Protein AF-A0A2E1VMT3-F1 (afdb_monomer_lite)

Sequence (74 aa):
KPISYEDLCHKIPRKIGSRSTILNSLNNAVSREYFIKESVDYDKRIKIYKLSSNFQKVMIEWINELKKVTSEIK

pLDDT: mean 91.8, std 5.63, range [54.94, 96.88]

Structure (mmCIF, N/CA/C/O backbone):
data_AF-A0A2E1VMT3-F1
#
_entry.id   AF-A0A2E1VMT3-F1
#
loop_
_atom_site.group_PDB
_atom_site.id
_atom_site.type_symbol
_atom_site.label_atom_id
_atom_site.label_alt_id
_atom_site.label_comp_id
_atom_site.label_asym_id
_atom_site.label_entity_id
_atom_site.label_seq_id
_atom_site.pdbx_PDB_ins_code
_atom_site.Cartn_x
_atom_site.Cartn_y
_atom_site.Cartn_z
_atom_site.occupancy
_atom_site.B_iso_or_equiv
_atom_site.auth_seq_id
_atom_site.auth_comp_id
_atom_site.auth_asym_id
_atom_site.auth_atom_id
_atom_site.pdbx_PDB_model_num
ATOM 1 N N . LYS A 1 1 ? 9.040 6.037 5.234 1.00 80.31 1 LYS A N 1
ATOM 2 C CA . LYS A 1 1 ? 10.073 4.991 5.023 1.00 80.31 1 LYS A CA 1
ATOM 3 C C . LYS A 1 1 ? 9.593 4.053 3.917 1.00 80.31 1 LYS A C 1
ATOM 5 O O . LYS A 1 1 ? 8.408 3.739 3.941 1.00 80.31 1 LYS A O 1
ATOM 10 N N . PRO A 1 2 ? 10.449 3.650 2.965 1.00 87.44 2 PRO A N 1
ATOM 11 C CA . PRO A 1 2 ? 10.081 2.702 1.913 1.00 87.44 2 PRO A CA 1
ATOM 12 C C . PRO A 1 2 ? 9.857 1.306 2.501 1.00 87.44 2 PRO A C 1
ATOM 14 O O . PRO A 1 2 ? 10.524 0.945 3.472 1.00 87.44 2 PRO A O 1
ATOM 17 N N . ILE A 1 3 ? 8.932 0.536 1.933 1.00 94.00 3 ILE A N 1
ATOM 18 C CA . ILE A 1 3 ? 8.630 -0.833 2.376 1.00 94.00 3 ILE A CA 1
ATOM 19 C C . ILE A 1 3 ? 8.468 -1.765 1.176 1.00 94.00 3 ILE A C 1
ATOM 21 O O . ILE A 1 3 ? 7.908 -1.356 0.159 1.00 94.00 3 ILE A O 1
ATOM 25 N N . SER A 1 4 ? 8.975 -2.996 1.272 1.00 94.69 4 SER A N 1
ATOM 26 C CA . SER A 1 4 ? 8.816 -3.992 0.209 1.00 94.69 4 SER A CA 1
ATOM 27 C C . SER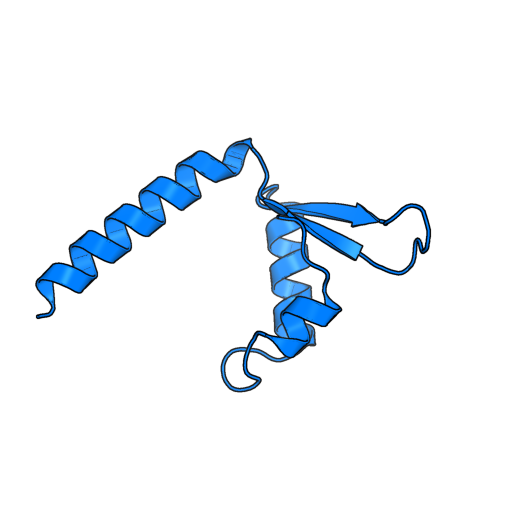 A 1 4 ? 7.433 -4.652 0.240 1.00 94.69 4 SER A C 1
ATOM 29 O O . SER A 1 4 ? 6.731 -4.635 1.258 1.00 94.69 4 SER A O 1
ATOM 31 N N . TYR A 1 5 ? 7.030 -5.253 -0.881 1.00 93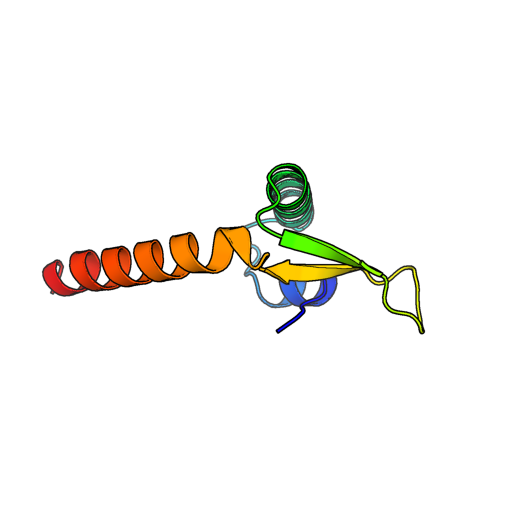.38 5 TYR A N 1
ATOM 32 C CA . TYR A 1 5 ? 5.820 -6.080 -0.937 1.00 93.38 5 TYR A CA 1
ATOM 33 C C . TYR A 1 5 ? 5.906 -7.273 0.026 1.00 93.38 5 TYR A C 1
ATOM 35 O O . TYR A 1 5 ? 4.936 -7.603 0.712 1.00 93.38 5 TYR A O 1
ATOM 43 N N . GLU A 1 6 ? 7.078 -7.891 0.111 1.00 92.25 6 GLU A N 1
ATOM 44 C CA . GLU A 1 6 ? 7.364 -9.021 0.981 1.00 92.25 6 GLU A CA 1
ATOM 45 C C . GLU A 1 6 ? 7.201 -8.615 2.446 1.00 92.25 6 GLU A C 1
ATOM 47 O O . GLU A 1 6 ? 6.500 -9.300 3.190 1.00 92.25 6 GLU A O 1
ATOM 52 N N . ASP A 1 7 ? 7.756 -7.473 2.857 1.00 93.94 7 ASP A N 1
ATOM 53 C CA . ASP A 1 7 ? 7.593 -6.949 4.219 1.00 93.94 7 ASP A CA 1
ATOM 54 C C . ASP A 1 7 ? 6.125 -6.682 4.556 1.00 93.94 7 ASP A C 1
ATOM 56 O O . ASP A 1 7 ? 5.673 -6.990 5.660 1.00 93.94 7 ASP A O 1
ATOM 60 N N . LEU A 1 8 ? 5.362 -6.116 3.614 1.00 93.88 8 LEU A N 1
ATOM 61 C CA . LEU A 1 8 ? 3.928 -5.882 3.793 1.00 93.88 8 LEU A CA 1
ATOM 62 C C . LEU A 1 8 ? 3.173 -7.198 3.987 1.00 93.88 8 LEU A C 1
ATOM 64 O O . LEU A 1 8 ? 2.367 -7.308 4.908 1.00 93.88 8 LEU A O 1
ATOM 68 N N . CYS A 1 9 ? 3.477 -8.216 3.180 1.00 93.38 9 CYS A N 1
ATOM 69 C CA . CYS A 1 9 ? 2.872 -9.540 3.305 1.00 93.38 9 CYS A CA 1
ATOM 70 C C . CYS A 1 9 ? 3.212 -10.246 4.624 1.00 93.38 9 CYS A C 1
ATOM 72 O O . CYS A 1 9 ? 2.431 -11.085 5.069 1.00 93.38 9 CYS A O 1
ATOM 74 N N . HIS A 1 10 ? 4.364 -9.947 5.230 1.00 94.31 10 HIS A N 1
ATOM 75 C CA . HIS A 1 10 ? 4.734 -10.479 6.543 1.00 94.31 10 HIS A CA 1
ATOM 76 C C . HIS A 1 10 ? 4.082 -9.705 7.694 1.00 94.31 10 HIS A C 1
ATOM 78 O O . HIS A 1 10 ? 3.719 -10.306 8.702 1.00 94.31 10 HIS A O 1
ATOM 84 N N . LYS A 1 11 ? 3.925 -8.382 7.559 1.00 94.12 11 LYS A N 1
ATOM 85 C CA . LYS A 1 11 ? 3.373 -7.517 8.616 1.00 94.12 11 LYS A CA 1
ATOM 86 C C . LYS A 1 11 ? 1.852 -7.517 8.675 1.00 94.12 11 LYS A C 1
ATOM 88 O O . LYS A 1 11 ? 1.299 -7.367 9.760 1.00 94.12 11 LYS A O 1
ATOM 93 N N . ILE A 1 12 ? 1.175 -7.640 7.534 1.00 93.25 12 ILE A N 1
ATOM 94 C CA . ILE A 1 12 ? -0.287 -7.644 7.470 1.00 93.25 12 ILE A CA 1
ATOM 95 C C . ILE A 1 12 ? -0.780 -9.057 7.813 1.00 93.25 12 ILE A C 1
ATOM 97 O O . ILE A 1 12 ? -0.480 -10.005 7.084 1.00 93.25 12 ILE A O 1
ATOM 101 N N . PRO A 1 13 ? -1.553 -9.235 8.900 1.00 93.25 13 PRO A N 1
ATOM 102 C CA . PRO A 1 13 ? -2.109 -10.535 9.244 1.00 93.25 13 PRO A CA 1
ATOM 103 C C . PRO A 1 13 ? -2.998 -11.075 8.121 1.00 93.25 13 PRO A C 1
ATOM 105 O O . PRO A 1 13 ? -3.837 -10.352 7.584 1.00 93.25 13 PRO A O 1
ATOM 108 N N . ARG A 1 14 ? -2.907 -12.381 7.840 1.00 90.88 14 ARG A N 1
ATOM 109 C CA . ARG A 1 14 ? -3.709 -13.039 6.787 1.00 90.88 14 ARG A CA 1
ATOM 110 C C . ARG A 1 14 ? -5.222 -12.884 6.960 1.00 90.88 14 ARG A C 1
ATOM 112 O O . ARG A 1 14 ? -5.945 -12.941 5.975 1.00 90.88 14 ARG A O 1
ATOM 119 N N . LYS A 1 15 ? -5.689 -12.667 8.195 1.00 92.69 15 LYS A N 1
ATOM 120 C CA . LYS A 1 15 ? -7.098 -12.373 8.503 1.00 92.69 15 LYS A CA 1
ATOM 121 C C . LYS A 1 15 ? -7.588 -11.030 7.944 1.00 92.69 15 LYS A C 1
ATOM 123 O O . LYS A 1 15 ? -8.787 -10.856 7.796 1.00 92.69 15 LYS A O 1
ATOM 128 N N . ILE A 1 16 ? -6.681 -10.085 7.678 1.00 90.12 16 ILE A N 1
ATOM 129 C CA . ILE A 1 16 ? -7.002 -8.755 7.134 1.00 90.12 16 ILE A CA 1
ATOM 130 C C . ILE A 1 16 ? -6.947 -8.775 5.606 1.00 90.12 16 ILE A C 1
ATOM 132 O O . ILE A 1 16 ? -7.781 -8.165 4.945 1.00 90.12 16 ILE A O 1
ATOM 136 N N . GLY A 1 17 ? -5.974 -9.477 5.027 1.00 90.19 17 GLY A N 1
ATOM 137 C CA . GLY A 1 17 ? -5.835 -9.551 3.580 1.00 90.19 17 GLY A CA 1
ATOM 138 C C . GLY A 1 17 ? -4.892 -10.657 3.137 1.00 90.19 17 GLY A C 1
ATOM 139 O O . GLY A 1 17 ? -3.881 -10.943 3.781 1.00 90.19 17 GLY A O 1
ATOM 140 N N . SER A 1 18 ? -5.226 -11.275 2.006 1.00 95.19 18 SER A N 1
ATOM 141 C CA . SER A 1 18 ? -4.347 -12.233 1.340 1.00 95.19 18 SER A CA 1
ATOM 142 C C . SER A 1 18 ? -3.226 -11.514 0.577 1.00 95.19 18 SER A C 1
ATOM 144 O O . SER A 1 18 ? -3.298 -10.312 0.320 1.00 95.19 18 SER A O 1
ATOM 146 N N . ARG A 1 19 ? -2.201 -12.259 0.150 1.00 95.00 19 ARG A N 1
ATOM 147 C CA . ARG A 1 19 ? -1.109 -11.718 -0.678 1.00 95.00 19 ARG A CA 1
ATOM 148 C C . ARG A 1 19 ? -1.616 -11.070 -1.972 1.00 95.00 19 ARG A C 1
ATOM 150 O O . ARG A 1 19 ? -1.183 -9.974 -2.313 1.00 95.00 19 ARG A O 1
ATOM 157 N N . SER A 1 20 ? -2.571 -11.705 -2.654 1.00 95.62 20 SER A N 1
ATOM 158 C CA . SER A 1 20 ? -3.168 -11.149 -3.875 1.00 95.62 20 SER A CA 1
ATOM 159 C C . SER A 1 20 ? -3.975 -9.886 -3.582 1.00 95.62 20 SER A C 1
ATOM 161 O O . SER A 1 20 ? -3.874 -8.917 -4.327 1.00 95.62 20 SER A O 1
ATOM 163 N N . THR A 1 21 ? -4.706 -9.852 -2.464 1.00 96.12 21 THR A N 1
ATOM 164 C CA . THR A 1 21 ? -5.410 -8.646 -2.008 1.00 96.12 21 THR A CA 1
ATOM 165 C C . THR A 1 21 ? -4.432 -7.498 -1.764 1.00 96.12 21 THR A C 1
ATOM 167 O O . THR A 1 21 ? -4.643 -6.405 -2.279 1.00 96.12 21 THR A O 1
ATOM 170 N N . ILE A 1 22 ? -3.334 -7.745 -1.042 1.00 95.50 22 ILE A N 1
ATOM 171 C CA . ILE A 1 22 ? -2.295 -6.739 -0.775 1.00 95.50 22 ILE A CA 1
ATOM 172 C C . ILE A 1 22 ? -1.704 -6.221 -2.092 1.00 95.50 22 ILE A C 1
ATOM 174 O O . ILE A 1 22 ? -1.598 -5.011 -2.281 1.00 95.50 22 ILE A O 1
ATOM 178 N N . LEU A 1 23 ? -1.364 -7.118 -3.022 1.00 94.56 23 LEU A N 1
ATOM 179 C CA . LEU A 1 23 ? -0.803 -6.743 -4.318 1.00 94.56 23 LEU A CA 1
ATOM 180 C C . LEU A 1 23 ? -1.774 -5.890 -5.146 1.00 94.56 23 LEU A C 1
ATOM 182 O O . LEU A 1 23 ? -1.375 -4.860 -5.688 1.00 94.56 23 LEU A O 1
ATOM 186 N N . ASN A 1 24 ? -3.043 -6.288 -5.220 1.00 96.31 24 ASN A N 1
ATOM 187 C CA . ASN A 1 24 ? -4.064 -5.556 -5.967 1.00 96.31 24 ASN A CA 1
ATOM 188 C C . ASN A 1 24 ? -4.304 -4.165 -5.372 1.00 96.31 24 ASN A C 1
ATOM 190 O O . ASN A 1 24 ? -4.360 -3.186 -6.116 1.00 96.31 24 ASN A O 1
ATOM 194 N N . SER A 1 25 ? -4.362 -4.058 -4.042 1.00 95.62 25 SER A N 1
ATOM 195 C CA . SER A 1 25 ? -4.480 -2.772 -3.349 1.00 95.62 25 SER A CA 1
ATOM 196 C C . SER A 1 25 ? -3.274 -1.869 -3.606 1.00 95.62 25 SER A C 1
ATOM 198 O O . SER A 1 25 ? -3.451 -0.685 -3.878 1.00 95.62 25 SER A O 1
ATOM 200 N N . LEU A 1 26 ? -2.053 -2.414 -3.585 1.00 94.94 26 LEU A N 1
ATOM 201 C CA . LEU A 1 26 ? -0.843 -1.653 -3.909 1.00 94.94 26 LEU A CA 1
ATOM 202 C C . LEU A 1 26 ? -0.848 -1.170 -5.358 1.00 94.94 26 LEU A C 1
ATOM 204 O O . LEU A 1 26 ? -0.563 -0.003 -5.605 1.00 94.94 26 LEU A O 1
ATOM 208 N N . ASN A 1 27 ? -1.205 -2.031 -6.312 1.00 95.75 27 ASN A N 1
ATOM 209 C CA . ASN A 1 27 ? -1.300 -1.643 -7.719 1.00 95.75 27 ASN A CA 1
ATOM 210 C C . ASN A 1 27 ? -2.345 -0.537 -7.920 1.00 95.75 27 ASN A C 1
ATOM 212 O O . ASN A 1 27 ? -2.073 0.434 -8.624 1.00 95.75 27 ASN A O 1
ATOM 216 N N . ASN A 1 28 ? -3.504 -0.636 -7.259 1.00 96.88 28 ASN A N 1
ATOM 217 C CA . ASN A 1 28 ? -4.522 0.407 -7.317 1.00 96.88 28 ASN A CA 1
ATOM 218 C C . ASN A 1 28 ? -4.022 1.724 -6.709 1.00 96.88 28 ASN A C 1
ATOM 220 O O . ASN A 1 28 ? -4.148 2.778 -7.324 1.00 96.88 28 ASN A O 1
ATOM 224 N N . ALA A 1 29 ? -3.395 1.672 -5.539 1.00 94.75 29 ALA A N 1
ATOM 225 C CA . ALA A 1 29 ? -2.883 2.862 -4.874 1.00 94.75 29 ALA A CA 1
ATOM 226 C C . ALA A 1 29 ? -1.735 3.530 -5.656 1.00 94.75 29 ALA A C 1
ATOM 228 O O . ALA A 1 29 ? -1.641 4.753 -5.672 1.00 94.75 29 ALA A O 1
ATOM 229 N N . VAL A 1 30 ? -0.907 2.751 -6.360 1.00 95.69 30 VAL A N 1
ATOM 230 C CA . VAL A 1 30 ? 0.102 3.278 -7.295 1.00 95.69 30 VAL A CA 1
ATOM 231 C C . VAL A 1 30 ? -0.557 3.915 -8.518 1.00 95.69 30 VAL A C 1
ATOM 233 O O . VAL A 1 30 ? -0.176 5.017 -8.890 1.00 95.69 30 VAL A O 1
ATOM 236 N N . SER A 1 31 ? -1.584 3.287 -9.108 1.00 96.25 31 SER A N 1
ATOM 237 C CA . SER A 1 31 ? -2.325 3.878 -10.241 1.00 96.25 31 SER A CA 1
ATOM 238 C C . SER A 1 31 ? -3.037 5.187 -9.893 1.00 96.25 31 SER A C 1
ATOM 240 O O . SER A 1 31 ? -3.324 5.987 -10.774 1.00 96.25 31 SER A O 1
ATOM 242 N N . ARG A 1 32 ? -3.314 5.403 -8.604 1.00 94.81 32 ARG A N 1
ATOM 243 C CA . ARG A 1 32 ? -3.907 6.628 -8.060 1.00 94.81 32 ARG A CA 1
ATOM 244 C C . ARG A 1 32 ? -2.864 7.614 -7.533 1.00 94.81 32 ARG A C 1
ATOM 246 O O . ARG A 1 32 ? -3.234 8.596 -6.902 1.00 94.81 32 ARG A O 1
ATOM 253 N N . GLU A 1 33 ? -1.579 7.326 -7.733 1.00 93.75 33 GLU A N 1
ATOM 254 C CA . GLU A 1 33 ? -0.455 8.159 -7.290 1.00 93.75 33 GLU A CA 1
ATOM 255 C C . GLU A 1 33 ? -0.390 8.378 -5.765 1.00 93.75 33 GLU A C 1
ATOM 257 O O . GLU A 1 33 ? 0.271 9.296 -5.277 1.00 93.75 33 GLU A O 1
ATOM 262 N N . TYR A 1 34 ? -1.030 7.510 -4.974 1.00 94.19 34 TYR A N 1
ATOM 263 C CA . TYR A 1 34 ? -0.926 7.529 -3.509 1.00 94.19 34 TYR A CA 1
ATOM 264 C C . TYR A 1 34 ? 0.429 6.991 -3.051 1.00 94.19 34 TYR A C 1
ATOM 266 O O . TYR A 1 34 ? 1.022 7.485 -2.090 1.00 94.19 34 TYR A O 1
ATOM 274 N N . PHE A 1 35 ? 0.940 5.985 -3.765 1.00 95.00 35 PHE A N 1
ATOM 275 C CA . PHE A 1 35 ? 2.269 5.431 -3.553 1.00 95.00 35 PHE A CA 1
ATOM 276 C C . PHE A 1 35 ? 3.106 5.496 -4.825 1.00 95.00 35 PHE A C 1
ATOM 278 O O . PHE A 1 35 ? 2.619 5.270 -5.928 1.00 95.00 35 PHE A O 1
ATOM 285 N N . ILE A 1 36 ? 4.399 5.720 -4.638 1.00 94.69 36 ILE A N 1
ATOM 286 C CA . ILE A 1 36 ? 5.428 5.602 -5.662 1.00 94.69 36 ILE A CA 1
ATOM 287 C C . ILE A 1 36 ? 6.027 4.202 -5.545 1.00 94.69 36 ILE A C 1
ATOM 289 O O . ILE A 1 36 ? 6.459 3.793 -4.461 1.00 94.69 36 ILE A O 1
ATOM 293 N N . LYS A 1 37 ? 6.027 3.462 -6.656 1.00 94.69 37 LYS A N 1
ATOM 294 C CA . LYS A 1 37 ? 6.627 2.129 -6.766 1.00 94.69 37 LYS A CA 1
ATOM 295 C C . LYS A 1 37 ? 7.983 2.239 -7.444 1.00 94.69 37 LYS A C 1
ATOM 297 O O . LYS A 1 37 ? 8.065 2.657 -8.593 1.00 94.69 37 LYS A O 1
ATOM 302 N N . GLU A 1 38 ? 9.024 1.793 -6.761 1.00 93.25 38 GLU A N 1
ATOM 303 C CA . GLU A 1 38 ? 10.394 1.810 -7.268 1.00 93.25 38 GLU A CA 1
ATOM 304 C C . GLU A 1 38 ? 11.011 0.415 -7.190 1.00 93.25 38 GLU A C 1
ATOM 306 O O . GLU A 1 38 ? 10.562 -0.452 -6.435 1.00 93.25 38 GLU A O 1
ATOM 311 N N . SER A 1 39 ? 12.045 0.196 -7.994 1.00 91.25 39 SER A N 1
ATOM 312 C CA . SER A 1 39 ? 12.903 -0.984 -7.867 1.00 91.25 39 SER A CA 1
ATOM 313 C C . SER A 1 39 ? 14.160 -0.571 -7.116 1.00 91.25 39 SER A C 1
ATOM 315 O O . SER A 1 39 ? 14.592 0.569 -7.253 1.00 91.25 39 SER A O 1
ATOM 317 N N . VAL A 1 40 ? 14.743 -1.472 -6.335 1.00 88.75 40 VAL A N 1
ATOM 318 C CA . VAL A 1 40 ? 16.037 -1.200 -5.693 1.00 88.75 40 VAL A CA 1
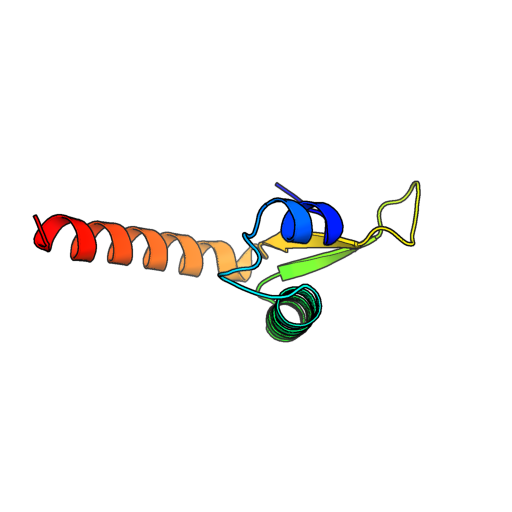ATOM 319 C C . VAL A 1 40 ? 17.184 -1.471 -6.667 1.00 88.75 40 VAL A C 1
ATOM 321 O O . VAL A 1 40 ? 17.092 -2.373 -7.503 1.00 88.75 40 VAL A O 1
ATOM 324 N N . ASP A 1 41 ? 18.269 -0.708 -6.548 1.00 87.12 41 ASP A N 1
ATOM 325 C CA . ASP A 1 41 ? 19.389 -0.763 -7.500 1.00 87.12 41 ASP A CA 1
ATOM 326 C C . ASP A 1 41 ? 20.143 -2.099 -7.471 1.00 87.12 41 ASP A C 1
ATOM 328 O O . ASP A 1 41 ? 20.611 -2.570 -8.505 1.00 87.12 41 ASP A O 1
ATOM 332 N N . TYR A 1 42 ? 20.220 -2.740 -6.300 1.00 88.75 42 TYR A N 1
ATOM 333 C CA . TYR A 1 42 ? 20.939 -4.004 -6.119 1.00 88.75 42 TYR A CA 1
ATOM 334 C C . TYR A 1 42 ? 20.135 -5.244 -6.555 1.00 88.75 42 TYR A C 1
ATOM 336 O O . TYR A 1 42 ? 20.728 -6.265 -6.888 1.00 88.75 42 TYR A O 1
ATOM 344 N N . ASP A 1 43 ? 18.798 -5.178 -6.566 1.00 87.00 43 ASP A N 1
ATOM 345 C CA . ASP A 1 43 ? 17.927 -6.251 -7.065 1.00 87.00 43 ASP A CA 1
ATOM 346 C C . ASP A 1 43 ? 16.616 -5.680 -7.623 1.00 87.00 43 ASP A C 1
ATOM 348 O O . ASP A 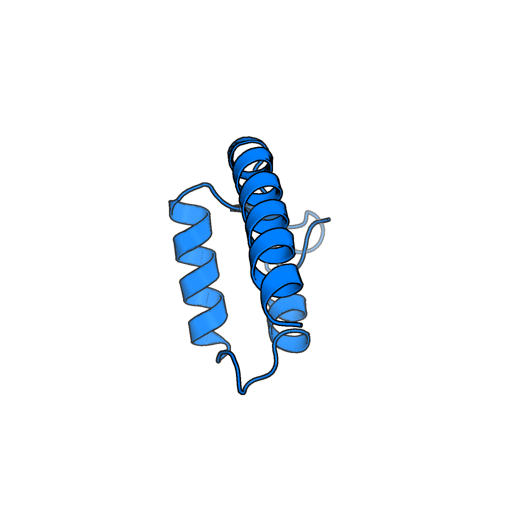1 43 ? 15.657 -5.392 -6.904 1.00 87.00 43 ASP A O 1
ATOM 352 N N . LYS A 1 44 ? 16.532 -5.587 -8.953 1.00 85.75 44 LYS A N 1
ATOM 353 C CA . LYS A 1 44 ? 15.371 -5.015 -9.653 1.00 85.75 44 LYS A CA 1
ATOM 354 C C . LYS A 1 44 ? 14.066 -5.802 -9.456 1.00 85.75 44 LYS A C 1
ATOM 356 O O . LYS A 1 44 ? 12.991 -5.287 -9.799 1.00 85.75 44 LYS A O 1
ATOM 361 N N . ARG A 1 45 ? 14.133 -7.038 -8.945 1.00 86.12 45 ARG A N 1
ATOM 362 C CA . ARG A 1 45 ? 12.956 -7.866 -8.635 1.00 86.12 45 ARG A CA 1
ATOM 363 C C . ARG A 1 45 ? 12.235 -7.359 -7.392 1.00 86.12 45 ARG A C 1
ATOM 365 O O . ARG A 1 45 ? 11.012 -7.459 -7.328 1.00 86.12 45 ARG A O 1
ATOM 372 N N . ILE A 1 46 ? 12.963 -6.757 -6.454 1.00 88.06 46 ILE A N 1
ATOM 373 C CA . ILE A 1 46 ? 12.385 -6.202 -5.233 1.00 88.06 46 ILE A CA 1
ATOM 374 C C . ILE A 1 46 ? 11.724 -4.866 -5.570 1.00 88.06 46 ILE A C 1
ATOM 376 O O . ILE A 1 46 ? 12.360 -3.935 -6.074 1.00 88.06 46 ILE A O 1
ATOM 380 N N . LYS A 1 47 ? 10.423 -4.777 -5.285 1.00 89.81 47 LYS A N 1
ATOM 381 C CA . LYS A 1 47 ? 9.642 -3.548 -5.438 1.00 89.81 47 LYS A CA 1
ATOM 382 C C . LYS A 1 47 ? 9.406 -2.923 -4.076 1.00 89.81 47 LYS A C 1
ATOM 384 O O . LYS A 1 47 ? 8.856 -3.569 -3.184 1.00 89.81 47 LYS A O 1
ATOM 389 N N . ILE A 1 48 ? 9.789 -1.660 -3.945 1.00 94.19 48 ILE A N 1
ATOM 390 C CA . ILE A 1 48 ? 9.545 -0.855 -2.753 1.00 94.19 48 ILE A CA 1
ATOM 391 C C . ILE A 1 48 ? 8.464 0.183 -3.030 1.00 94.19 48 ILE A C 1
ATOM 393 O O . ILE A 1 48 ? 8.352 0.712 -4.135 1.00 94.19 48 ILE A O 1
ATOM 397 N N . TYR A 1 49 ? 7.680 0.472 -2.000 1.00 95.12 49 TYR A N 1
ATOM 398 C CA . TYR A 1 49 ? 6.580 1.423 -2.042 1.00 95.12 49 TYR A CA 1
ATOM 399 C C . TYR A 1 49 ? 6.864 2.561 -1.067 1.00 95.12 49 TYR A C 1
ATOM 401 O O . TYR A 1 49 ? 7.239 2.330 0.090 1.00 95.12 49 TYR A O 1
ATOM 409 N N . LYS A 1 50 ? 6.702 3.797 -1.537 1.00 94.31 50 LYS A N 1
ATOM 410 C CA . LYS A 1 50 ? 6.872 5.030 -0.757 1.00 94.31 50 LYS A CA 1
ATOM 411 C C . LYS A 1 50 ? 5.606 5.866 -0.864 1.00 94.31 50 LYS A C 1
ATOM 413 O O . LYS A 1 50 ? 5.022 5.936 -1.938 1.00 94.31 50 LYS A O 1
ATOM 418 N N . LEU A 1 51 ? 5.181 6.491 0.232 1.00 93.56 51 LEU A N 1
ATOM 419 C CA . LEU A 1 51 ? 4.069 7.445 0.196 1.00 93.56 51 LEU A CA 1
ATOM 420 C C . LEU A 1 51 ? 4.445 8.611 -0.722 1.00 93.56 51 LEU A C 1
ATOM 422 O O . LEU A 1 51 ? 5.558 9.128 -0.605 1.00 93.56 51 LEU A O 1
ATOM 426 N N . SER A 1 52 ? 3.550 8.996 -1.629 1.00 92.94 52 SER A N 1
ATOM 427 C CA . SER A 1 52 ? 3.786 10.171 -2.461 1.00 92.94 52 SER A CA 1
ATOM 428 C C . SER A 1 52 ? 3.713 11.438 -1.610 1.00 92.94 52 SER A C 1
ATOM 430 O O . SER A 1 52 ? 2.918 11.538 -0.671 1.00 92.94 52 SER A O 1
ATOM 432 N N . SER A 1 53 ? 4.538 12.429 -1.943 1.00 88.31 53 SER A N 1
ATOM 433 C CA . SER A 1 53 ? 4.493 13.746 -1.298 1.00 88.31 53 SER A CA 1
ATOM 434 C C . SER A 1 53 ? 3.106 14.380 -1.420 1.00 88.31 53 SER A C 1
ATOM 436 O O . SER A 1 53 ? 2.613 14.982 -0.470 1.00 88.31 53 SER A O 1
ATOM 438 N N . ASN A 1 54 ? 2.452 14.176 -2.567 1.00 85.62 54 ASN A N 1
ATOM 439 C CA . ASN A 1 54 ? 1.135 14.730 -2.873 1.00 85.62 54 ASN A CA 1
ATOM 440 C C . ASN A 1 54 ? 0.052 14.181 -1.938 1.00 85.62 54 ASN A C 1
ATOM 442 O O . ASN A 1 54 ? -0.837 14.916 -1.517 1.00 85.62 54 ASN A O 1
ATOM 446 N N . PHE A 1 55 ? 0.145 12.903 -1.565 1.00 91.31 55 PHE A N 1
ATOM 447 C CA . 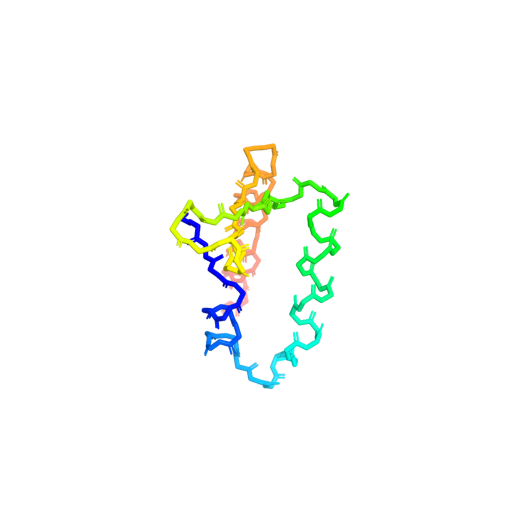PHE A 1 55 ? -0.854 12.258 -0.717 1.00 91.31 55 PHE A CA 1
ATOM 448 C C . PHE A 1 55 ? -0.533 12.340 0.783 1.00 91.31 55 PHE A C 1
ATOM 450 O O . PHE A 1 55 ? -1.368 12.019 1.629 1.00 91.31 55 PHE A O 1
ATOM 457 N N . GLN A 1 56 ? 0.662 12.812 1.147 1.00 91.62 56 GLN A N 1
ATOM 458 C CA . GLN A 1 56 ? 1.097 12.880 2.540 1.00 91.62 56 GLN A CA 1
ATOM 459 C C . GLN A 1 56 ? 0.196 13.770 3.404 1.00 91.62 56 GLN A C 1
ATOM 461 O O . GLN A 1 56 ? -0.118 13.395 4.533 1.00 91.62 56 GLN A O 1
ATOM 466 N N . LYS A 1 57 ? -0.250 14.918 2.878 1.00 90.88 57 LYS A N 1
ATOM 467 C CA . LYS A 1 57 ? -1.145 15.829 3.607 1.00 90.88 57 LYS A CA 1
ATOM 468 C C . LYS A 1 57 ? -2.493 15.169 3.911 1.00 90.88 57 LYS A C 1
ATOM 470 O O . LYS A 1 57 ? -2.919 15.170 5.062 1.00 90.88 57 LYS A O 1
ATOM 475 N N . VAL A 1 58 ? -3.085 14.520 2.907 1.00 92.56 58 VAL A N 1
ATOM 476 C CA . VAL A 1 58 ? -4.363 13.799 3.027 1.00 92.56 58 VAL A CA 1
ATOM 477 C C . VAL A 1 58 ? -4.276 12.695 4.085 1.00 92.56 58 VAL A C 1
ATOM 479 O O . VAL A 1 58 ? -5.161 12.558 4.923 1.00 92.56 58 VAL A O 1
ATOM 482 N N . MET A 1 59 ? -3.173 11.939 4.108 1.00 92.75 59 MET A N 1
ATOM 483 C CA . MET A 1 59 ? -2.960 10.900 5.121 1.00 92.75 59 MET A CA 1
ATOM 484 C C . MET A 1 59 ? -2.878 11.457 6.546 1.00 92.75 59 MET A C 1
ATOM 486 O O . MET A 1 59 ? -3.386 10.830 7.474 1.00 92.75 59 MET A O 1
ATOM 490 N N . ILE A 1 60 ? -2.229 12.608 6.737 1.00 92.94 60 ILE A N 1
ATOM 491 C CA . ILE A 1 60 ? -2.125 13.250 8.055 1.00 92.94 60 ILE A CA 1
ATOM 492 C C . ILE A 1 60 ? -3.506 13.706 8.533 1.00 92.94 60 ILE A C 1
ATOM 494 O O . ILE A 1 60 ? -3.861 13.456 9.684 1.00 92.94 60 ILE A O 1
ATOM 498 N N . GLU A 1 61 ? -4.282 14.339 7.652 1.00 94.19 61 GLU A N 1
ATOM 499 C CA . GLU A 1 61 ? -5.649 14.784 7.943 1.00 94.19 61 GLU A CA 1
ATOM 500 C C . GLU A 1 61 ? -6.534 13.601 8.348 1.00 94.19 61 GLU A C 1
ATOM 502 O O . GLU A 1 61 ? -7.098 13.605 9.442 1.00 94.19 61 GLU A O 1
ATOM 507 N N . TRP A 1 62 ? -6.534 12.529 7.555 1.00 94.75 62 TRP A N 1
ATOM 508 C CA . TRP A 1 62 ? -7.296 11.315 7.850 1.00 94.75 62 TRP A CA 1
ATOM 509 C C . TRP A 1 62 ? -6.914 10.669 9.192 1.00 94.75 62 TRP A C 1
ATOM 511 O O . TRP A 1 62 ? -7.780 10.283 9.976 1.00 94.75 62 TRP A O 1
ATOM 521 N N . ILE A 1 63 ? -5.617 10.580 9.514 1.00 94.50 63 ILE A N 1
ATOM 522 C CA . ILE A 1 63 ? -5.160 10.042 10.809 1.00 94.50 63 ILE A CA 1
ATOM 523 C C . ILE A 1 63 ? -5.649 10.915 11.973 1.00 94.50 63 ILE A C 1
ATOM 525 O O . ILE A 1 63 ? -5.995 10.387 13.033 1.00 94.50 63 ILE A O 1
ATOM 529 N N . ASN A 1 64 ? -5.663 12.238 11.808 1.00 95.25 64 ASN A N 1
ATOM 530 C CA . ASN A 1 64 ? -6.144 13.152 12.841 1.00 95.25 64 ASN A CA 1
ATOM 531 C C . ASN A 1 64 ? -7.657 13.017 13.054 1.00 95.25 64 ASN A C 1
ATOM 533 O O . ASN A 1 64 ? -8.102 12.969 14.202 1.00 95.25 64 ASN A O 1
ATOM 537 N N . GLU A 1 65 ? -8.433 12.880 11.978 1.00 94.25 65 GLU A N 1
ATOM 538 C CA . GLU A 1 65 ? -9.872 12.604 12.053 1.00 94.25 65 GLU A CA 1
ATOM 539 C C . GLU A 1 65 ? -10.157 11.282 12.767 1.00 94.25 65 GLU A C 1
ATOM 541 O O . GLU A 1 65 ? -10.963 11.241 13.695 1.00 94.25 65 GLU A O 1
ATOM 546 N N . LEU A 1 66 ? -9.436 10.215 12.411 1.00 93.44 66 LEU A N 1
ATOM 547 C CA . LEU A 1 66 ? -9.565 8.920 13.077 1.00 93.44 66 LEU A CA 1
ATOM 548 C C . LEU A 1 66 ? -9.295 9.010 14.580 1.00 93.44 66 LEU A C 1
ATOM 550 O O . LEU A 1 66 ? -10.039 8.433 15.374 1.00 93.44 66 LEU A O 1
ATOM 554 N N . LYS A 1 67 ? -8.245 9.731 14.991 1.00 93.31 67 LYS A N 1
ATOM 555 C CA . LYS A 1 67 ? -7.938 9.947 16.414 1.00 93.31 67 LYS A CA 1
ATOM 556 C C . LYS A 1 67 ? -9.064 10.684 17.129 1.00 93.31 67 LYS A C 1
ATOM 558 O O . LYS A 1 67 ? -9.403 10.311 18.246 1.00 93.31 67 LYS A O 1
ATOM 563 N N . LYS A 1 68 ? -9.644 11.702 16.488 1.00 93.31 68 LYS A N 1
ATOM 564 C CA . LYS A 1 68 ? -10.775 12.448 17.042 1.00 93.31 68 LYS A CA 1
ATOM 565 C C . LYS A 1 68 ? -11.974 11.523 17.256 1.00 93.31 68 LYS A C 1
ATOM 567 O O . LYS A 1 68 ? -12.408 11.358 18.391 1.00 93.31 68 LYS A O 1
ATOM 572 N N . VAL A 1 69 ? -12.423 10.836 16.206 1.00 92.69 69 VAL A N 1
ATOM 573 C CA . VAL A 1 69 ? -13.582 9.929 16.270 1.00 92.69 69 VAL A CA 1
ATOM 574 C C . VAL A 1 69 ? -13.372 8.823 17.305 1.00 92.69 69 VAL A C 1
ATOM 576 O O . VAL A 1 69 ? -14.248 8.544 18.112 1.00 92.69 69 VAL A O 1
ATOM 579 N N . THR A 1 70 ? -12.190 8.207 17.338 1.00 92.62 70 THR A N 1
ATOM 580 C CA . THR A 1 70 ? -11.910 7.125 18.299 1.00 92.62 70 THR A CA 1
ATOM 581 C C . THR A 1 70 ? -11.766 7.609 19.740 1.00 92.62 70 THR A C 1
ATOM 583 O O . THR A 1 70 ? -12.000 6.827 20.657 1.00 92.62 70 THR A O 1
ATOM 586 N N . SER A 1 71 ? -11.425 8.881 19.968 1.00 89.50 71 SER A N 1
ATOM 587 C CA . SER A 1 71 ? -11.401 9.460 21.316 1.00 89.50 71 SER A CA 1
ATOM 588 C C . SER A 1 71 ? -12.796 9.678 21.909 1.00 89.50 71 SER A C 1
ATOM 590 O O . SER A 1 71 ? -12.933 9.666 23.129 1.00 89.50 71 SER A O 1
ATOM 592 N N . GLU A 1 72 ? -13.813 9.818 21.055 1.00 81.81 72 GLU A N 1
ATOM 593 C CA . GLU A 1 72 ? -15.222 10.003 21.428 1.00 81.81 72 GLU A CA 1
ATOM 594 C C . GLU A 1 72 ? -15.934 8.671 21.744 1.00 81.81 72 GLU A C 1
ATOM 596 O O . GLU A 1 72 ? -17.014 8.679 22.323 1.00 81.81 72 GLU A O 1
ATOM 601 N N . ILE A 1 73 ? -15.327 7.523 21.406 1.00 79.56 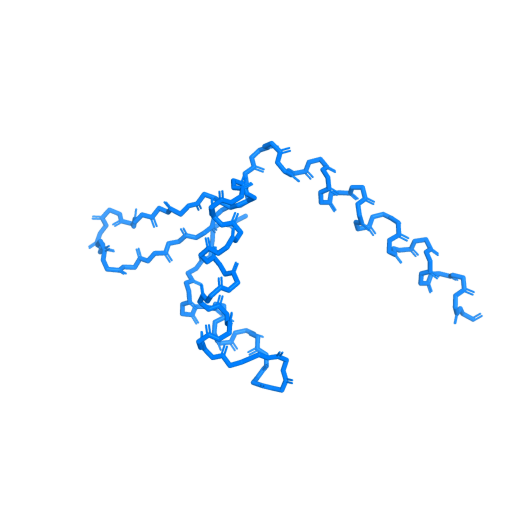73 ILE A N 1
ATOM 602 C CA . ILE A 1 73 ? -15.863 6.164 21.650 1.00 79.56 73 ILE A CA 1
ATOM 603 C C . ILE A 1 73 ? -15.402 5.611 23.024 1.00 79.56 73 ILE A C 1
ATOM 605 O O . ILE A 1 73 ? -15.526 4.421 23.305 1.00 79.56 73 ILE A O 1
ATOM 609 N N . LYS A 1 74 ? -14.837 6.463 23.886 1.00 54.94 74 LYS A N 1
ATOM 610 C CA . LYS A 1 74 ? -14.416 6.084 25.243 1.00 54.94 74 LYS A CA 1
ATOM 611 C C . LYS A 1 74 ? -15.574 5.965 26.222 1.00 54.94 74 LYS A C 1
ATOM 613 O O . LYS A 1 74 ? -16.433 6.870 26.230 1.00 54.94 74 LYS A O 1
#

Foldseek 3Di:
DKDWLVRVQVPDDVVRHDSVRSVVVQVVCVVVVQWDWAADPVGRVTIIIDGHPVCPVVVVVVVVVVVVVVVVVD

Radius of gyration: 14.65 Å; chains: 1; bounding box: 37×29×36 Å

Secondary structure (DSSP, 8-state):
--EEHHHHHHHS-TTT--HHHHHHHHHHHHHTTSEEEEE-SS-TT-EEEEE-HHHHHHHHHHHHHHHHHHHTT-